Protein AF-A0A7K0QX04-F1 (afdb_monomer)

Structure (mmCIF, N/CA/C/O backbone):
data_AF-A0A7K0QX04-F1
#
_entry.id   AF-A0A7K0QX04-F1
#
loop_
_atom_site.group_PDB
_atom_site.id
_atom_site.type_symbol
_atom_site.label_atom_id
_atom_site.label_alt_id
_atom_site.label_comp_id
_atom_site.label_asym_id
_atom_site.label_entity_id
_atom_site.label_seq_id
_atom_site.pdbx_PDB_ins_code
_atom_site.Cartn_x
_atom_site.Cartn_y
_atom_site.Cartn_z
_atom_site.occupancy
_atom_site.B_iso_or_equiv
_atom_site.auth_seq_id
_atom_site.auth_comp_id
_atom_site.auth_asym_id
_atom_site.auth_atom_id
_atom_site.pdbx_PDB_model_num
ATOM 1 N N . SER A 1 1 ? 6.857 -5.246 -7.965 1.00 85.38 1 SER A N 1
ATOM 2 C CA . SER A 1 1 ? 7.747 -5.580 -9.099 1.00 85.38 1 SER A CA 1
ATOM 3 C C . SER A 1 1 ? 6.952 -5.458 -10.383 1.00 85.38 1 SER A C 1
ATOM 5 O O . SER A 1 1 ? 5.731 -5.416 -10.313 1.00 85.38 1 SER A O 1
ATOM 7 N N . TYR A 1 2 ? 7.612 -5.389 -11.533 1.00 90.94 2 TYR A N 1
ATOM 8 C CA . TYR A 1 2 ? 6.966 -5.507 -12.843 1.00 90.94 2 TYR A CA 1
ATOM 9 C C . TYR A 1 2 ? 7.807 -6.416 -13.743 1.00 90.94 2 TYR A C 1
ATOM 11 O O . TYR A 1 2 ? 8.964 -6.684 -13.419 1.00 90.94 2 TYR A O 1
ATOM 19 N N . VAL A 1 3 ? 7.229 -6.919 -14.830 1.00 95.38 3 VAL A N 1
ATOM 20 C CA . VAL A 1 3 ? 7.971 -7.650 -15.866 1.00 95.38 3 VAL A CA 1
ATOM 21 C C . VAL A 1 3 ? 8.280 -6.661 -16.982 1.00 95.38 3 VAL A C 1
ATOM 23 O O . VAL A 1 3 ? 7.373 -5.974 -17.453 1.00 95.38 3 VAL A O 1
ATOM 26 N N . ASP A 1 4 ? 9.550 -6.520 -17.352 1.00 95.06 4 ASP A N 1
ATOM 27 C CA . ASP A 1 4 ? 9.941 -5.643 -18.454 1.00 95.06 4 ASP A CA 1
ATOM 28 C C . ASP A 1 4 ? 9.619 -6.265 -19.824 1.00 95.06 4 ASP A C 1
ATOM 30 O O . ASP A 1 4 ? 9.177 -7.409 -19.937 1.00 95.06 4 ASP A O 1
ATOM 34 N N . LYS A 1 5 ? 9.850 -5.504 -20.898 1.00 94.69 5 LYS A N 1
ATOM 35 C CA . LYS A 1 5 ? 9.597 -5.963 -22.274 1.00 94.69 5 LYS A CA 1
ATOM 36 C C . LYS A 1 5 ? 10.406 -7.211 -22.666 1.00 94.69 5 LYS A C 1
ATOM 38 O O . LYS A 1 5 ? 10.029 -7.880 -23.619 1.00 94.69 5 LYS A O 1
ATOM 43 N N . GLY A 1 6 ? 11.500 -7.510 -21.962 1.0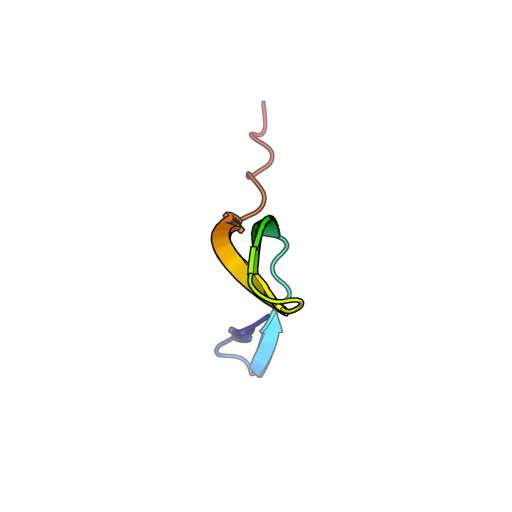0 95.81 6 GLY A N 1
ATOM 44 C CA . GLY A 1 6 ? 12.349 -8.683 -22.176 1.00 95.81 6 GLY A CA 1
ATOM 45 C C . GLY A 1 6 ? 11.978 -9.881 -21.299 1.00 95.81 6 GLY A C 1
ATOM 46 O O . GLY A 1 6 ? 12.718 -10.859 -21.272 1.00 95.81 6 GLY A O 1
ATOM 47 N N . GLY A 1 7 ? 10.866 -9.816 -20.560 1.00 96.00 7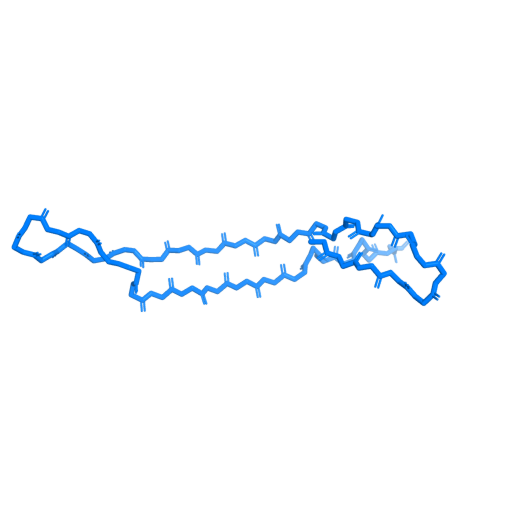 GLY A N 1
ATOM 48 C CA . GLY A 1 7 ? 10.421 -10.901 -19.687 1.00 96.00 7 GLY A CA 1
ATOM 49 C C . GLY A 1 7 ? 11.153 -10.960 -18.343 1.00 96.00 7 GLY A C 1
ATOM 50 O O . GLY A 1 7 ? 10.926 -11.882 -17.559 1.00 96.00 7 GLY A O 1
ATOM 51 N N . LYS A 1 8 ? 12.017 -9.988 -18.030 1.00 96.75 8 LYS A N 1
ATOM 52 C CA . LYS A 1 8 ? 12.749 -9.963 -16.762 1.00 96.75 8 LYS A CA 1
ATOM 53 C C . LYS A 1 8 ? 11.899 -9.322 -15.668 1.00 96.75 8 LYS A C 1
ATOM 55 O O . LYS A 1 8 ? 11.317 -8.254 -15.845 1.00 96.75 8 LYS A O 1
ATOM 60 N N . VAL A 1 9 ? 11.889 -9.935 -14.483 1.00 95.94 9 VAL A N 1
ATOM 61 C CA . VAL A 1 9 ? 11.259 -9.351 -13.291 1.00 95.94 9 VAL A CA 1
ATOM 62 C C . VAL A 1 9 ? 12.143 -8.242 -12.714 1.00 95.94 9 VAL A C 1
ATOM 64 O O . VAL A 1 9 ? 13.273 -8.481 -12.284 1.00 95.94 9 VAL A O 1
ATOM 67 N N . VAL A 1 10 ? 11.600 -7.030 -12.635 1.00 94.44 10 VAL A N 1
ATOM 68 C CA . VAL A 1 10 ? 12.233 -5.855 -12.031 1.00 94.44 10 VAL A CA 1
ATOM 69 C C . VAL A 1 10 ? 11.638 -5.594 -10.647 1.00 94.44 10 VAL A C 1
ATOM 71 O O . VAL A 1 10 ? 10.424 -5.426 -10.480 1.00 94.44 10 VAL A O 1
ATOM 74 N N . LYS A 1 11 ? 12.498 -5.544 -9.623 1.00 93.06 11 LYS A N 1
ATOM 75 C CA . LYS A 1 11 ? 12.134 -5.124 -8.260 1.00 93.06 11 LYS A CA 1
ATOM 76 C C . LYS A 1 11 ? 12.345 -3.615 -8.128 1.00 93.06 11 LYS A C 1
ATOM 78 O O . LYS A 1 11 ? 13.402 -3.117 -8.495 1.00 93.06 11 LYS A O 1
ATOM 83 N N . VAL A 1 12 ? 11.352 -2.909 -7.591 1.00 88.94 12 VAL A N 1
ATOM 84 C CA . VAL A 1 12 ? 11.390 -1.452 -7.400 1.00 88.94 12 VAL A CA 1
ATOM 85 C C . VAL A 1 12 ? 11.271 -1.164 -5.903 1.00 88.94 12 VAL A C 1
ATOM 87 O O . VAL A 1 12 ? 10.217 -1.457 -5.333 1.00 88.94 12 VAL A O 1
ATOM 90 N N . PRO A 1 13 ? 12.329 -0.651 -5.253 1.0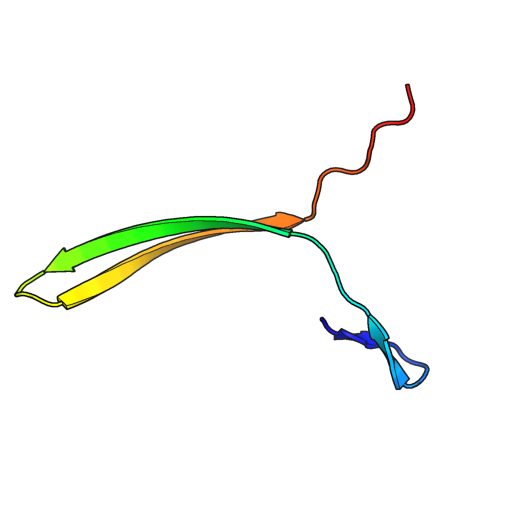0 90.25 13 PRO A N 1
ATOM 91 C CA . PRO A 1 13 ? 12.254 -0.181 -3.874 1.00 90.25 13 PRO A CA 1
ATOM 92 C C . PRO A 1 13 ? 11.299 1.011 -3.741 1.00 90.25 13 PRO A C 1
ATOM 94 O O . PRO A 1 13 ? 11.293 1.915 -4.581 1.00 90.25 13 PRO A O 1
ATOM 97 N N . ALA A 1 14 ? 10.516 1.030 -2.666 1.00 91.12 14 ALA A N 1
ATOM 98 C CA . ALA A 1 14 ? 9.549 2.083 -2.380 1.00 91.12 14 ALA A CA 1
ATOM 99 C C . ALA A 1 14 ? 9.504 2.388 -0.880 1.00 91.12 14 ALA A C 1
ATOM 101 O O . ALA A 1 14 ? 9.843 1.544 -0.049 1.00 91.12 14 ALA A O 1
ATOM 102 N N . ARG A 1 15 ? 9.057 3.600 -0.549 1.00 94.75 15 ARG A N 1
ATOM 103 C CA . ARG A 1 15 ? 8.648 3.999 0.799 1.00 94.75 15 ARG A CA 1
ATOM 104 C C . ARG A 1 15 ? 7.127 4.044 0.830 1.00 94.75 15 ARG A C 1
ATOM 106 O O . ARG A 1 15 ? 6.510 4.526 -0.117 1.00 94.75 15 ARG A O 1
ATOM 113 N N . PHE A 1 16 ? 6.534 3.575 1.918 1.00 94.81 16 PHE A N 1
ATOM 114 C CA . PHE A 1 16 ? 5.086 3.568 2.079 1.00 94.81 16 PHE A CA 1
ATOM 115 C C . PHE A 1 16 ? 4.683 4.019 3.480 1.00 94.81 16 PHE 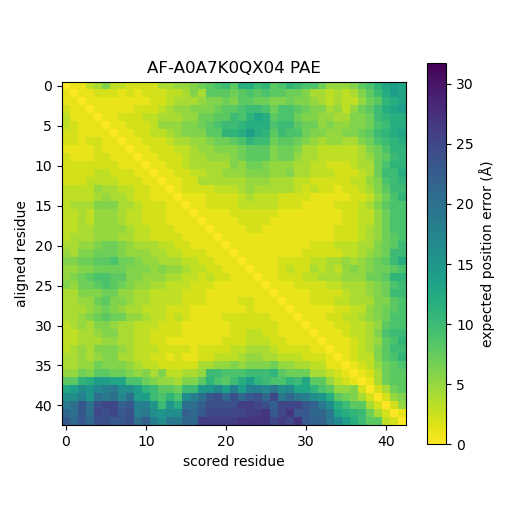A C 1
ATOM 117 O O . PHE A 1 16 ? 5.374 3.742 4.461 1.00 94.81 16 PHE A O 1
ATOM 124 N N . THR A 1 17 ? 3.536 4.684 3.545 1.00 97.06 17 THR A N 1
ATOM 125 C CA . THR A 1 17 ? 2.839 5.036 4.779 1.00 97.06 17 THR A CA 1
ATOM 126 C C . THR A 1 17 ? 1.407 4.537 4.671 1.00 97.06 17 THR A C 1
ATOM 128 O O . THR A 1 17 ? 0.698 4.878 3.720 1.00 97.06 17 THR A O 1
ATOM 131 N N . PHE A 1 18 ? 0.976 3.771 5.670 1.00 98.00 18 PHE A N 1
ATOM 132 C CA . PHE A 1 18 ? -0.416 3.379 5.853 1.00 98.00 18 PHE A CA 1
ATOM 133 C C . PHE A 1 18 ? -0.961 4.058 7.102 1.00 98.00 18 PHE A C 1
ATOM 135 O O . PHE A 1 18 ? -0.336 4.012 8.160 1.00 98.00 18 PHE A O 1
ATOM 142 N N . VAL A 1 19 ? -2.131 4.673 6.977 1.00 98.12 19 VAL A N 1
ATOM 143 C CA . VAL A 1 19 ? -2.918 5.136 8.120 1.00 98.12 19 VAL A CA 1
ATOM 144 C C . VAL A 1 19 ? -4.088 4.186 8.261 1.00 98.12 19 VAL A C 1
ATOM 146 O O . VAL A 1 19 ? -4.847 4.002 7.308 1.00 98.12 19 VAL A O 1
ATOM 149 N N . PHE A 1 20 ? -4.234 3.597 9.441 1.00 98.31 20 PHE A N 1
ATOM 150 C CA . PHE A 1 20 ? -5.349 2.719 9.753 1.00 98.31 20 PHE A CA 1
ATOM 151 C C . PHE A 1 20 ? -6.359 3.436 10.642 1.00 98.31 20 PHE A C 1
ATOM 153 O O . PHE A 1 20 ? -5.985 4.241 11.493 1.00 98.31 20 PHE A O 1
ATOM 160 N N . VAL A 1 21 ? -7.635 3.118 10.450 1.00 98.31 21 VAL A N 1
ATOM 161 C CA . VAL A 1 21 ? -8.715 3.493 11.362 1.0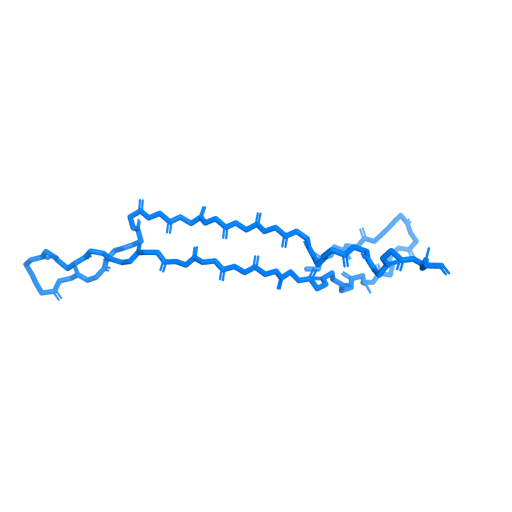0 98.31 21 VAL A CA 1
ATOM 162 C C . VAL A 1 21 ? -9.383 2.224 11.870 1.00 98.31 21 VAL A C 1
ATOM 164 O O . VAL A 1 21 ? -9.631 1.299 11.094 1.00 98.31 21 VAL A O 1
ATO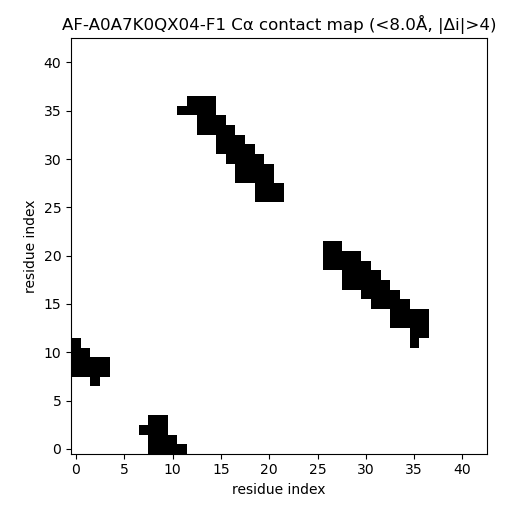M 167 N N . GLU A 1 22 ? -9.642 2.182 13.169 1.00 98.31 22 GLU A N 1
ATOM 168 C CA . GLU A 1 22 ? -10.420 1.130 13.815 1.00 98.31 22 GLU A CA 1
ATOM 169 C C . GLU A 1 22 ? -11.851 1.624 13.994 1.00 98.31 22 GLU A C 1
ATOM 171 O O . GLU A 1 22 ? -12.070 2.749 14.452 1.00 98.31 22 GLU A O 1
ATOM 176 N N . LYS A 1 23 ? -12.812 0.812 13.559 1.00 97.50 23 LYS A N 1
ATOM 177 C CA . LYS A 1 23 ? -14.240 1.026 13.791 1.00 97.50 23 LYS A CA 1
ATOM 178 C C . LYS A 1 23 ? -14.889 -0.322 14.060 1.00 97.50 23 LYS A C 1
ATOM 180 O O . LYS A 1 23 ? -14.743 -1.243 13.255 1.00 97.50 23 LYS A O 1
ATOM 185 N N . ASP A 1 24 ? -15.612 -0.415 15.169 1.00 97.44 24 ASP A N 1
ATOM 186 C CA . ASP A 1 24 ? -16.393 -1.591 15.564 1.00 97.44 24 ASP A CA 1
ATOM 187 C C . ASP A 1 24 ? -15.579 -2.901 15.571 1.00 97.44 24 ASP A C 1
ATOM 189 O O . ASP A 1 24 ? -16.011 -3.949 15.086 1.00 97.44 24 ASP A O 1
ATOM 193 N N . GLY A 1 25 ? -14.353 -2.837 16.088 1.00 97.88 25 GLY A N 1
ATOM 194 C CA . GLY A 1 25 ? -13.410 -3.948 16.180 1.00 97.88 25 GLY A CA 1
ATOM 195 C C . GLY A 1 25 ? -12.706 -4.290 14.866 1.00 97.88 25 GLY A C 1
ATOM 196 O O . GLY A 1 25 ? -12.031 -5.319 14.788 1.00 97.88 25 GLY A O 1
ATOM 197 N N . ARG A 1 26 ? -12.861 -3.477 13.812 1.00 98.00 26 ARG A N 1
ATOM 198 C CA . ARG A 1 26 ? -12.281 -3.736 12.488 1.00 98.00 26 ARG A CA 1
ATOM 199 C C . ARG A 1 26 ? -11.345 -2.621 12.052 1.00 98.00 26 ARG A C 1
ATOM 201 O O . ARG A 1 26 ? -11.720 -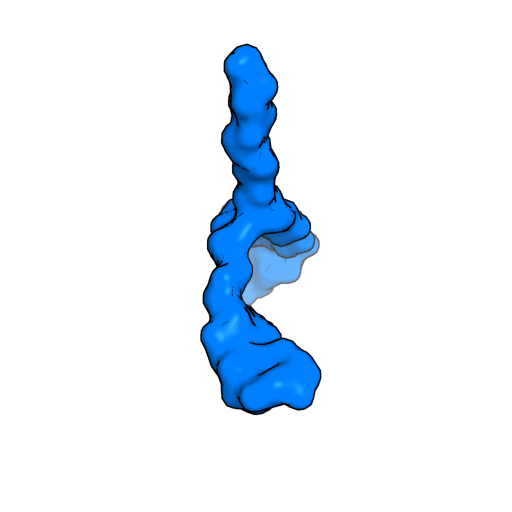1.454 11.978 1.00 98.00 26 ARG A O 1
ATOM 208 N N . TRP A 1 27 ? -10.135 -3.015 11.672 1.00 98.25 27 TRP A N 1
ATOM 209 C CA . TRP A 1 27 ? -9.135 -2.121 11.102 1.00 98.25 27 TRP A CA 1
ATOM 210 C C . TRP A 1 27 ? -9.296 -1.998 9.589 1.00 98.25 27 TRP A C 1
ATOM 212 O O . TRP A 1 27 ? -9.426 -2.994 8.881 1.00 98.25 27 TRP A O 1
ATOM 222 N N . SER A 1 28 ? -9.249 -0.766 9.093 1.00 97.69 28 SER A N 1
ATOM 223 C CA . SER A 1 28 ? -9.286 -0.438 7.664 1.00 97.69 28 SER A CA 1
ATOM 224 C C . SER A 1 28 ? -8.191 0.566 7.316 1.00 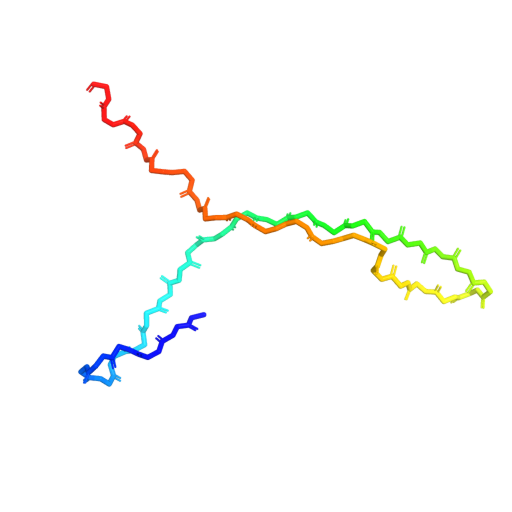97.69 28 SER A C 1
ATOM 226 O O . SER A 1 28 ? -7.825 1.393 8.148 1.00 97.69 28 SER A O 1
ATOM 228 N N . ILE A 1 29 ? -7.677 0.527 6.083 1.00 97.94 29 ILE A N 1
ATOM 229 C CA . ILE A 1 29 ? -6.715 1.521 5.588 1.00 97.94 29 ILE A CA 1
ATOM 230 C C . ILE A 1 29 ? -7.487 2.788 5.212 1.00 97.94 29 ILE A C 1
ATOM 232 O O . ILE A 1 29 ? -8.245 2.794 4.247 1.00 97.94 29 ILE A O 1
ATOM 236 N N . ALA A 1 30 ? -7.287 3.860 5.971 1.00 97.69 30 ALA A N 1
ATOM 237 C CA . ALA A 1 30 ? -7.887 5.166 5.715 1.00 97.69 30 ALA A CA 1
ATOM 238 C C . ALA A 1 30 ? -7.062 6.000 4.725 1.00 97.69 30 ALA A C 1
ATOM 240 O O . ALA A 1 30 ? -7.619 6.781 3.960 1.00 97.69 30 ALA A O 1
ATOM 241 N N . ASN A 1 31 ? -5.735 5.838 4.729 1.00 98.00 31 ASN A N 1
ATOM 242 C CA . ASN A 1 31 ? -4.854 6.482 3.762 1.00 98.00 31 ASN A CA 1
ATOM 243 C C . ASN A 1 31 ? -3.673 5.578 3.408 1.00 98.00 31 ASN A C 1
ATOM 245 O O . ASN A 1 31 ? -3.112 4.898 4.269 1.00 98.00 31 ASN A O 1
ATOM 249 N N . HIS A 1 32 ? -3.273 5.627 2.143 1.00 97.12 32 HIS A N 1
ATOM 250 C CA . HIS A 1 32 ? -2.093 4.955 1.627 1.00 97.12 32 HIS A CA 1
ATOM 251 C C . HIS A 1 32 ? -1.310 5.942 0.768 1.00 97.12 32 HIS A C 1
ATOM 253 O O . HIS A 1 32 ? -1.773 6.368 -0.288 1.00 97.12 32 HIS A O 1
ATOM 259 N N . HIS A 1 33 ? -0.117 6.306 1.227 1.00 97.25 33 HIS A N 1
ATOM 260 C CA . HIS A 1 33 ? 0.818 7.108 0.451 1.00 97.25 33 HIS A CA 1
ATOM 261 C C . HIS A 1 33 ? 2.043 6.258 0.118 1.00 97.25 33 HIS A C 1
ATOM 263 O O . HIS A 1 33 ? 2.705 5.749 1.022 1.00 97.25 33 HIS A O 1
ATOM 269 N N . SER A 1 34 ? 2.346 6.114 -1.172 1.00 94.12 34 SER A N 1
ATOM 270 C CA . SER A 1 34 ? 3.485 5.343 -1.673 1.00 94.12 34 SER A CA 1
ATOM 271 C C . SER A 1 34 ? 4.335 6.218 -2.583 1.00 94.12 34 SER A C 1
ATOM 273 O O . SER A 1 34 ? 3.813 6.853 -3.498 1.00 94.12 34 SER A O 1
ATOM 275 N N . SER A 1 35 ? 5.647 6.212 -2.367 1.00 92.12 35 SER A N 1
ATOM 276 C CA . SER A 1 35 ? 6.613 6.915 -3.207 1.00 92.12 35 SER A CA 1
ATOM 277 C C . SER A 1 35 ? 7.782 6.011 -3.577 1.00 92.12 35 SER A C 1
ATOM 279 O O . SER A 1 35 ? 8.153 5.083 -2.850 1.00 92.12 35 SER A O 1
ATOM 281 N N . THR A 1 36 ? 8.376 6.268 -4.740 1.00 88.69 36 THR A N 1
ATOM 282 C CA . THR A 1 36 ? 9.637 5.628 -5.115 1.00 88.69 36 THR A CA 1
ATOM 283 C C . THR A 1 36 ? 10.728 6.043 -4.138 1.00 88.69 36 THR A C 1
ATOM 285 O O . THR A 1 36 ? 10.692 7.141 -3.576 1.00 88.69 36 THR A O 1
ATOM 288 N N . GLN A 1 37 ? 11.731 5.185 -3.946 1.00 86.19 37 GLN A N 1
ATOM 289 C CA . GLN A 1 37 ? 12.917 5.608 -3.214 1.00 86.19 37 GLN A CA 1
ATOM 290 C C . GLN A 1 37 ? 13.502 6.864 -3.893 1.00 86.19 37 GLN A C 1
ATOM 292 O O . GLN A 1 37 ? 13.634 6.864 -5.122 1.00 86.19 37 GLN A O 1
ATOM 297 N N . PRO A 1 38 ? 13.820 7.937 -3.140 1.00 78.62 38 PRO A N 1
ATOM 298 C CA . PRO A 1 38 ? 14.482 9.099 -3.716 1.00 78.62 38 PRO A CA 1
ATOM 299 C C . PRO A 1 38 ? 15.760 8.633 -4.409 1.00 78.62 38 PRO A C 1
ATOM 301 O O . PRO A 1 38 ? 16.478 7.788 -3.857 1.00 78.62 38 PRO A O 1
ATOM 304 N N . SER A 1 39 ? 16.056 9.154 -5.602 1.00 71.00 39 SER A N 1
ATOM 305 C CA . SER A 1 39 ? 17.390 8.947 -6.157 1.00 71.00 39 SER A CA 1
ATOM 306 C C . SER A 1 39 ? 18.395 9.487 -5.140 1.00 71.00 39 SER A C 1
ATOM 308 O O . SER A 1 39 ? 18.153 10.513 -4.499 1.00 71.00 39 SER A O 1
ATOM 310 N N . LYS A 1 40 ? 19.521 8.788 -4.943 1.00 64.50 40 LYS A N 1
ATOM 311 C CA . LYS A 1 40 ? 20.673 9.447 -4.330 1.00 64.50 40 LYS A CA 1
ATOM 312 C C . LYS A 1 40 ? 20.973 10.614 -5.262 1.00 64.50 40 LYS A C 1
ATOM 314 O O . LYS A 1 40 ? 21.401 10.374 -6.387 1.00 64.50 40 LYS A O 1
ATOM 319 N N . ALA A 1 41 ? 20.655 11.836 -4.846 1.00 57.44 41 ALA A N 1
ATOM 320 C CA . ALA A 1 41 ? 21.224 13.004 -5.483 1.00 57.44 41 ALA A CA 1
ATOM 321 C C . ALA A 1 41 ? 22.733 12.794 -5.375 1.00 57.44 41 ALA A C 1
ATOM 323 O O . ALA A 1 41 ? 23.272 12.732 -4.270 1.00 57.44 41 ALA A O 1
ATOM 324 N N . THR A 1 42 ? 23.385 12.511 -6.497 1.00 51.34 42 THR A N 1
ATOM 325 C CA . THR A 1 42 ? 24.835 12.586 -6.572 1.00 51.34 42 THR A CA 1
ATOM 326 C C . THR A 1 42 ? 25.151 14.049 -6.281 1.00 51.34 42 THR A C 1
ATOM 328 O O . THR A 1 42 ? 24.805 14.908 -7.092 1.00 51.34 42 THR A O 1
ATOM 331 N N . SER A 1 43 ? 25.646 14.334 -5.073 1.00 50.03 43 SER A N 1
ATOM 332 C CA . SER A 1 43 ? 26.300 15.613 -4.783 1.00 50.03 43 SER A CA 1
ATOM 333 C C . SER A 1 43 ? 27.535 15.770 -5.652 1.00 50.03 43 SER A C 1
ATOM 335 O O . SER A 1 43 ? 28.174 14.732 -5.946 1.00 50.03 43 SER A O 1
#

Nearest PDB structures (foldseek):
  8coe-assembly1_A  TM=4.033E-01  e=9.970E+00  Homo sapiens

pLDDT: mean 90.47, std 12.47, range [50.03, 98.31]

Secondary structure (DSSP, 8-state):
-EE-TTSPEEP--EEEEEEEEEETTEEEEEEEEEEEPPP----

Radius of gyration: 16.46 Å; Cα contacts (8 Å, |Δi|>4): 51; chains: 1; bounding box: 43×26×38 Å

Foldseek 3Di:
DDQDPVRDDDDFDKDKDFDWDDDPNDIDTPDIDIDGDDPPPPD

Sequence (43 aa):
SYVDKGGKVVKVPARFTFVFVEKDGRWSIANHHSSTQPSKATS

Solvent-accessible surface area (backbone atoms only — not comparable to full-atom values): 2968 Å² total; per-residue (Å²): 108,51,68,49,99,86,71,47,80,43,81,71,70,64,47,76,47,78,41,74,45,77,55,96,93,41,79,42,80,74,44,80,52,76,45,68,57,77,75,81,75,80,125

Mean predicted ali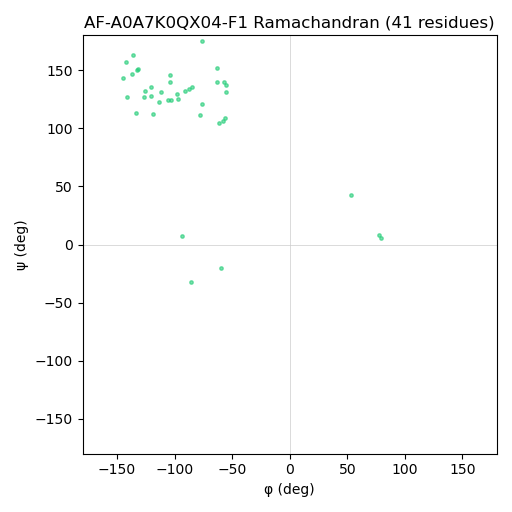gned error: 5.58 Å